Protein AF-A0A6I1MP59-F1 (afdb_monomer_lite)

pLDDT: mean 84.36, std 11.99, range [47.56, 95.38]

Organism: NCBI:txid39493

Radius of gyration: 36.18 Å; chains: 1; bounding box: 76×37×86 Å

Foldseek 3Di:
DDDDPVVQCCCCPVVVDALVVVCVVVVHDSVVNQVVVVVVQWHADPVSRGTDHNVVVVVVVVVVVVVVVVVVVVVVVVVVVVVVVVVVPDPPLVVVPDDDDDDDDDDDPVVVVVLVVVCVVCVVDDSVSVVVVVVVVVVVVVD

Structure (mmCIF, N/CA/C/O backbone):
data_AF-A0A6I1MP59-F1
#
_entry.id   AF-A0A6I1MP59-F1
#
loop_
_atom_site.group_PDB
_atom_site.id
_atom_site.type_symbol
_atom_site.label_atom_id
_atom_site.label_alt_id
_atom_site.label_comp_id
_atom_site.label_asym_id
_atom_site.label_entity_id
_atom_site.label_seq_id
_atom_site.pdbx_PDB_ins_code
_atom_site.Cartn_x
_atom_site.Cartn_y
_atom_site.Cartn_z
_atom_site.occupancy
_atom_site.B_iso_or_equiv
_atom_site.auth_seq_id
_atom_site.auth_comp_id
_atom_site.auth_asym_id
_atom_site.auth_atom_id
_atom_site.pdbx_PDB_model_num
ATOM 1 N N . MET A 1 1 ? -34.043 -4.807 40.021 1.00 51.34 1 MET A N 1
ATOM 2 C CA . MET A 1 1 ? -33.102 -5.959 40.061 1.00 51.34 1 MET A CA 1
ATOM 3 C C . MET A 1 1 ? -31.680 -5.423 40.186 1.00 51.34 1 MET A C 1
ATOM 5 O O . MET A 1 1 ? -31.436 -4.349 39.662 1.00 51.34 1 MET A O 1
ATOM 9 N N . SER A 1 2 ? -30.740 -6.116 40.839 1.00 67.69 2 SER A N 1
ATOM 10 C CA . SER A 1 2 ? -29.323 -5.723 40.750 1.00 67.69 2 SER A CA 1
ATOM 11 C C . SER A 1 2 ? -28.764 -6.069 39.364 1.00 67.69 2 SER A C 1
ATOM 13 O O . SER A 1 2 ? -28.887 -7.218 38.914 1.00 67.69 2 SER A O 1
ATOM 15 N N . LEU A 1 3 ? -28.196 -5.063 38.690 1.00 80.75 3 LEU A N 1
ATOM 16 C CA . LEU A 1 3 ? -27.462 -5.209 37.432 1.00 80.75 3 LEU A CA 1
ATOM 17 C C . LEU A 1 3 ? -26.166 -5.992 37.682 1.00 80.75 3 LEU A C 1
ATOM 19 O O . LEU A 1 3 ? -25.521 -5.839 38.717 1.00 80.75 3 LEU A O 1
ATOM 23 N N . SER A 1 4 ? -25.804 -6.852 36.737 1.00 91.00 4 SER A N 1
ATOM 24 C CA . SER A 1 4 ? -24.540 -7.595 36.726 1.00 91.00 4 SER A CA 1
ATOM 25 C C . SER A 1 4 ? -24.154 -7.869 35.278 1.00 91.00 4 SER A C 1
ATOM 27 O O . SER A 1 4 ? -25.052 -8.142 34.476 1.00 91.00 4 SER A O 1
ATOM 29 N N . VAL A 1 5 ? -22.855 -7.880 34.970 1.00 90.06 5 VAL A N 1
ATOM 30 C CA . VAL A 1 5 ? -22.324 -8.125 33.615 1.00 90.06 5 VAL A CA 1
ATOM 31 C C . VAL A 1 5 ? -22.912 -9.394 32.992 1.00 90.06 5 VAL A C 1
ATOM 33 O O . VAL A 1 5 ? -23.393 -9.364 31.864 1.00 90.06 5 VAL A O 1
ATOM 36 N N . GLU A 1 6 ? -22.956 -10.493 33.749 1.00 90.94 6 GLU A N 1
ATOM 37 C CA . GLU A 1 6 ? -23.464 -11.783 33.269 1.00 90.94 6 GLU A CA 1
ATOM 38 C C . GLU A 1 6 ? -24.933 -11.709 32.829 1.00 90.94 6 GLU A C 1
ATOM 40 O O . GLU A 1 6 ? -25.282 -12.164 31.743 1.00 90.94 6 GLU A O 1
ATOM 45 N N . LYS A 1 7 ? -25.800 -11.076 33.629 1.00 90.12 7 LYS A N 1
ATOM 46 C CA . LYS A 1 7 ? -27.217 -10.896 33.274 1.00 90.12 7 LYS A CA 1
ATOM 47 C C . LYS A 1 7 ? -27.394 -10.055 32.014 1.00 90.12 7 LYS A C 1
ATOM 49 O O . LYS A 1 7 ? -28.213 -10.411 31.175 1.00 90.12 7 LYS A O 1
ATOM 54 N N . ILE A 1 8 ? -26.639 -8.962 31.890 1.00 91.69 8 ILE A N 1
ATOM 55 C CA . ILE A 1 8 ? -26.715 -8.066 30.729 1.00 91.69 8 ILE A CA 1
ATOM 56 C C . ILE A 1 8 ? -26.262 -8.810 29.468 1.00 91.69 8 ILE A C 1
ATOM 58 O O . ILE A 1 8 ? -26.970 -8.795 28.464 1.00 91.69 8 ILE A O 1
ATOM 62 N N . ASN A 1 9 ? -25.137 -9.526 29.530 1.00 89.44 9 ASN A N 1
ATOM 63 C CA . ASN A 1 9 ? -24.639 -10.302 28.395 1.00 89.44 9 ASN A CA 1
ATOM 64 C C . ASN A 1 9 ? -25.589 -11.443 28.018 1.00 89.44 9 ASN A C 1
ATOM 66 O O . ASN A 1 9 ? -25.903 -11.605 26.843 1.00 89.44 9 ASN A O 1
ATOM 70 N N . ASN A 1 10 ? -26.101 -12.202 28.990 1.00 91.06 10 ASN A N 1
ATOM 71 C CA . ASN A 1 10 ? -27.037 -13.293 28.715 1.00 91.06 10 ASN A CA 1
ATOM 72 C C . ASN A 1 10 ? -28.337 -12.779 28.085 1.00 91.06 10 ASN A C 1
ATOM 74 O O . ASN A 1 10 ? -28.857 -13.400 27.162 1.00 91.06 10 ASN A O 1
ATOM 78 N N . ALA A 1 11 ? -28.841 -11.633 28.538 1.00 90.69 11 ALA A N 1
ATOM 79 C CA . ALA A 1 11 ? -30.005 -10.990 27.946 1.00 90.69 11 ALA A CA 1
ATOM 80 C C . ALA A 1 11 ? -29.762 -10.598 26.477 1.00 90.69 11 ALA A C 1
ATOM 82 O O . ALA A 1 11 ? -30.497 -11.022 25.585 1.00 90.69 11 ALA A O 1
ATOM 83 N N . LEU A 1 12 ? -28.710 -9.825 26.207 1.00 91.50 12 LEU A N 1
ATOM 84 C CA . LEU A 1 12 ? -28.472 -9.287 24.865 1.00 91.50 12 LEU A CA 1
ATOM 85 C C . LEU A 1 12 ? -28.009 -10.363 23.873 1.00 91.50 12 LEU A C 1
ATOM 87 O O . LEU A 1 12 ? -28.482 -10.399 22.742 1.00 91.50 12 LEU A O 1
ATOM 91 N N . VAL A 1 13 ? -27.114 -11.260 24.296 1.00 89.25 13 VAL A N 1
ATOM 92 C CA . VAL A 1 13 ? -26.444 -12.220 23.402 1.00 89.25 13 VAL A CA 1
ATOM 93 C C . VAL A 1 13 ? -27.187 -13.553 23.319 1.00 89.25 13 VAL A C 1
ATOM 95 O O . VAL A 1 13 ? -27.328 -14.102 22.231 1.00 89.25 13 VAL A O 1
ATOM 98 N N . LEU A 1 14 ? -27.666 -14.099 24.446 1.00 88.12 14 LEU A N 1
ATOM 99 C CA . LEU A 1 14 ? -28.305 -15.425 24.456 1.00 88.12 14 LEU A CA 1
ATOM 100 C C . LEU A 1 14 ? -29.817 -15.346 24.256 1.00 88.12 14 LEU A C 1
ATOM 102 O O . LEU A 1 14 ? -30.390 -16.180 23.559 1.00 88.12 14 LEU A O 1
ATOM 106 N N . GLN A 1 15 ? -30.470 -14.372 24.889 1.00 89.50 15 GLN A N 1
ATOM 107 C CA . GLN A 1 15 ? -31.923 -14.204 24.803 1.00 89.50 15 GLN A CA 1
ATOM 108 C C . GLN A 1 15 ? -32.332 -13.305 23.630 1.00 89.50 15 GLN A C 1
ATOM 110 O O . GLN A 1 15 ? -33.502 -13.301 23.252 1.00 89.50 15 GLN A O 1
ATOM 115 N N . GLY A 1 16 ? -31.385 -12.562 23.044 1.00 88.94 16 GLY A N 1
ATOM 116 C CA . GLY A 1 16 ? -31.622 -11.693 21.892 1.00 88.94 16 GLY A CA 1
ATOM 117 C C . GLY A 1 16 ? -32.560 -10.523 22.189 1.00 88.94 16 GLY A C 1
ATOM 118 O O . GLY A 1 16 ? -33.187 -9.992 21.270 1.00 88.94 16 GLY A O 1
ATOM 119 N N . ILE A 1 17 ? -32.709 -10.134 23.460 1.00 91.44 17 ILE A N 1
ATOM 120 C CA . ILE A 1 17 ? -33.527 -8.970 23.803 1.00 91.44 17 ILE A CA 1
ATOM 121 C C . ILE A 1 17 ? -32.755 -7.687 23.511 1.00 91.44 17 ILE A C 1
ATOM 123 O O . ILE A 1 17 ? -31.532 -7.632 23.599 1.00 91.44 17 ILE A O 1
ATOM 127 N N . THR A 1 18 ? -33.476 -6.624 23.166 1.00 92.25 18 THR A N 1
ATOM 128 C CA . THR A 1 18 ? -32.837 -5.338 22.880 1.00 92.25 18 THR A CA 1
ATOM 129 C C . THR A 1 18 ? -32.415 -4.637 24.169 1.00 92.25 18 THR A C 1
ATOM 131 O O . THR A 1 18 ? -33.034 -4.804 25.221 1.00 92.25 18 THR A O 1
ATOM 134 N N . LEU A 1 19 ? -31.429 -3.741 24.069 1.00 92.62 19 LEU A N 1
ATOM 135 C CA . LEU A 1 19 ? -31.041 -2.866 25.178 1.00 92.62 19 LEU A CA 1
ATOM 136 C C . LEU A 1 19 ? -32.217 -2.022 25.711 1.00 92.62 19 LEU A C 1
ATOM 138 O O . LEU A 1 19 ? -32.214 -1.637 26.875 1.00 92.62 19 LEU A O 1
ATOM 142 N N . GLN A 1 20 ? -33.219 -1.721 24.874 1.00 92.62 20 GLN A N 1
ATOM 143 C CA . GLN A 1 20 ? -34.436 -1.028 25.312 1.00 92.62 20 GLN A CA 1
ATOM 144 C C . GLN A 1 20 ? -35.276 -1.910 26.232 1.00 92.62 20 GLN A C 1
ATOM 146 O O . GLN A 1 20 ? -35.612 -1.477 27.327 1.00 92.62 20 GLN A O 1
ATOM 151 N N . ASN A 1 21 ? -35.558 -3.141 25.812 1.00 91.69 21 ASN A N 1
ATOM 152 C CA . ASN A 1 21 ? -36.380 -4.063 26.591 1.00 91.69 21 ASN A CA 1
ATOM 153 C C . ASN A 1 21 ? -35.690 -4.419 27.913 1.00 91.69 21 ASN A C 1
ATOM 155 O O . ASN A 1 21 ? -36.327 -4.430 28.959 1.00 91.69 21 ASN A O 1
ATOM 159 N N . LEU A 1 22 ? -34.367 -4.616 27.886 1.00 92.25 22 LEU A N 1
ATOM 160 C CA . LEU A 1 22 ? -33.583 -4.858 29.097 1.00 92.25 22 LEU A CA 1
ATOM 161 C C . LEU A 1 22 ? -33.651 -3.678 30.081 1.00 92.25 22 LEU A C 1
ATOM 163 O O . LEU A 1 22 ? -33.728 -3.887 31.288 1.00 92.25 22 LEU A O 1
ATOM 167 N N . ALA A 1 23 ? -33.617 -2.442 29.575 1.00 92.62 23 ALA A N 1
ATOM 168 C CA . ALA A 1 23 ? -33.741 -1.237 30.392 1.00 92.62 23 ALA A CA 1
ATOM 169 C C . ALA A 1 23 ? -35.118 -1.156 31.073 1.00 92.62 23 ALA A C 1
ATOM 171 O O . ALA A 1 23 ? -35.199 -0.893 32.271 1.00 92.62 23 ALA A O 1
ATOM 172 N N . GLU A 1 24 ? -36.183 -1.468 30.332 1.00 92.56 24 GLU A N 1
ATOM 173 C CA . GLU A 1 24 ? -37.552 -1.516 30.853 1.00 92.56 24 GLU A CA 1
ATOM 174 C C . GLU A 1 24 ? -37.734 -2.611 31.916 1.00 92.56 24 GLU A C 1
ATOM 176 O O . GLU A 1 24 ? -38.281 -2.342 32.982 1.00 92.56 24 GLU A O 1
ATOM 181 N N . GLU A 1 25 ? -37.223 -3.824 31.680 1.00 89.50 25 GLU A N 1
ATOM 182 C CA . GLU A 1 25 ? -37.305 -4.936 32.642 1.00 89.50 25 GLU A CA 1
ATOM 183 C C . GLU A 1 25 ? -36.515 -4.681 33.931 1.00 89.50 25 GLU A C 1
ATOM 185 O O . GLU A 1 25 ? -36.889 -5.143 35.015 1.00 89.50 25 GLU A O 1
ATOM 190 N N . ALA A 1 26 ? -35.396 -3.967 33.821 1.00 87.88 26 ALA A N 1
ATOM 191 C CA . ALA A 1 26 ? -34.547 -3.639 34.955 1.00 87.88 26 ALA A CA 1
ATOM 192 C C . ALA A 1 26 ? -34.985 -2.363 35.701 1.00 87.88 26 ALA A C 1
ATOM 194 O O . ALA A 1 26 ? -34.426 -2.109 36.771 1.00 87.88 26 ALA A O 1
ATOM 195 N N . ASP A 1 27 ? -35.984 -1.630 35.189 1.00 92.69 27 ASP A N 1
ATOM 196 C CA . ASP A 1 27 ? -36.442 -0.319 35.683 1.00 92.69 27 ASP A CA 1
ATOM 197 C C . ASP A 1 27 ? -35.295 0.709 35.770 1.00 92.69 27 ASP A C 1
ATOM 199 O O . ASP A 1 27 ? -35.096 1.394 36.772 1.00 92.69 27 ASP A O 1
ATOM 203 N N . VAL A 1 28 ? -34.480 0.766 34.712 1.00 92.44 28 VAL A N 1
ATOM 204 C CA . VAL A 1 28 ? -33.335 1.681 34.572 1.00 92.44 28 VAL A CA 1
ATOM 205 C C . VAL A 1 28 ? -33.294 2.269 33.167 1.00 92.44 28 VAL A C 1
ATOM 207 O O . VAL A 1 28 ? -33.934 1.791 32.235 1.00 92.44 28 VAL A O 1
ATOM 210 N N . THR A 1 29 ? -32.499 3.309 32.963 1.00 93.50 29 THR A N 1
ATOM 211 C CA . THR A 1 29 ? -32.256 3.865 31.633 1.00 93.50 29 THR A CA 1
ATOM 212 C C . THR A 1 29 ? -31.166 3.089 30.889 1.00 93.50 29 THR A C 1
ATOM 214 O O . THR A 1 29 ? -30.208 2.581 31.473 1.00 93.50 29 THR A O 1
ATOM 217 N N . LYS A 1 30 ? -31.222 3.098 29.548 1.00 93.00 30 LYS A N 1
ATOM 218 C CA . LYS A 1 30 ? -30.125 2.585 28.701 1.00 93.00 30 LYS A CA 1
ATOM 219 C C . LYS A 1 30 ? -28.766 3.181 29.074 1.00 93.00 30 LYS A C 1
ATOM 221 O O . LYS A 1 30 ? -27.748 2.500 29.005 1.00 93.00 30 LYS A O 1
ATOM 226 N N . LYS A 1 31 ? -28.750 4.468 29.440 1.00 93.69 31 LYS A N 1
ATOM 227 C CA . LYS A 1 31 ? -27.525 5.186 29.807 1.00 93.69 31 LYS A CA 1
ATOM 228 C C . LYS A 1 31 ? -26.899 4.616 31.075 1.00 93.69 31 LYS A C 1
ATOM 230 O O . LYS A 1 31 ? -25.680 4.514 31.120 1.00 93.69 31 LYS A O 1
ATOM 235 N N . GLU A 1 32 ? -27.704 4.217 32.054 1.00 93.00 32 GLU A N 1
ATOM 236 C CA . GLU A 1 32 ? -27.213 3.588 33.285 1.00 93.00 32 GLU A CA 1
ATOM 237 C C . GLU A 1 32 ? -26.611 2.210 33.008 1.00 93.00 32 GLU A C 1
ATOM 239 O O . GLU A 1 32 ? -25.512 1.935 33.478 1.00 93.00 32 GLU A O 1
ATOM 244 N N . ILE A 1 33 ? -27.248 1.390 32.162 1.00 93.31 33 ILE A N 1
ATOM 245 C CA . ILE A 1 33 ? -26.686 0.095 31.738 1.00 93.31 33 ILE A CA 1
ATOM 246 C C . ILE A 1 33 ? -25.352 0.293 31.006 1.00 93.31 33 ILE A C 1
ATOM 248 O O . ILE A 1 33 ? -24.373 -0.383 31.312 1.00 93.31 33 ILE A O 1
ATOM 252 N N . ILE A 1 34 ? -25.291 1.239 30.061 1.00 93.00 34 ILE A N 1
ATOM 253 C CA . ILE A 1 34 ? -24.057 1.542 29.320 1.00 93.00 34 ILE A CA 1
ATOM 254 C C . ILE A 1 34 ? -22.963 2.060 30.262 1.00 93.00 34 ILE A C 1
ATOM 256 O O . ILE A 1 34 ? -21.806 1.680 30.101 1.00 93.00 34 ILE A O 1
ATOM 260 N N . SER A 1 35 ? -23.303 2.917 31.230 1.00 92.62 35 SER A N 1
ATOM 261 C CA . SER A 1 35 ? -22.339 3.440 32.206 1.00 92.62 35 SER A CA 1
ATOM 262 C C . SER A 1 35 ? -21.789 2.328 33.093 1.00 92.62 35 SER A C 1
ATOM 264 O O . SER A 1 35 ? -20.577 2.219 33.235 1.00 92.62 35 SER A O 1
ATOM 266 N N . PHE A 1 36 ? -22.666 1.463 33.609 1.00 93.19 36 PHE A N 1
ATOM 267 C CA . PHE A 1 36 ? -22.289 0.296 34.403 1.00 93.19 36 PHE A CA 1
ATOM 268 C C . PHE A 1 36 ? -21.341 -0.630 33.628 1.00 93.19 36 PHE A C 1
ATOM 270 O O . PHE A 1 36 ? -20.254 -0.950 34.092 1.00 93.19 36 PHE A O 1
ATOM 277 N N . MET A 1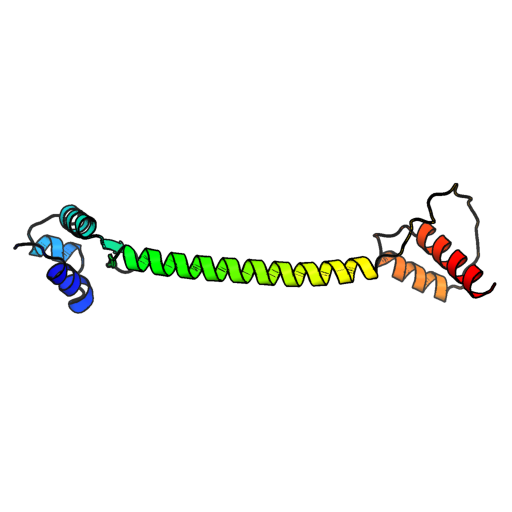 37 ? -21.708 -1.005 32.400 1.00 92.56 37 MET A N 1
ATOM 278 C CA . MET A 1 37 ? -20.875 -1.880 31.569 1.00 92.56 37 MET A CA 1
ATOM 279 C C . MET A 1 37 ? -19.532 -1.234 31.211 1.00 92.56 37 MET A C 1
ATOM 281 O O . MET A 1 37 ? -18.524 -1.929 31.119 1.00 92.56 37 MET A O 1
ATOM 285 N N . ARG A 1 38 ? -19.495 0.095 31.052 1.00 91.12 38 ARG A N 1
ATOM 286 C CA . ARG A 1 38 ? -18.253 0.839 30.819 1.00 91.12 38 ARG A CA 1
ATOM 287 C C . ARG A 1 38 ? -17.317 0.801 32.023 1.00 91.12 38 ARG A C 1
ATOM 289 O O . ARG A 1 38 ? -16.116 0.646 31.823 1.00 91.12 38 ARG A O 1
ATOM 296 N N . GLU A 1 39 ? -17.839 0.931 33.241 1.00 90.19 39 GLU A N 1
ATOM 297 C CA . GLU A 1 39 ? -17.048 0.786 34.474 1.00 90.19 39 GLU A CA 1
ATOM 298 C C . GLU A 1 39 ? -16.451 -0.623 34.602 1.00 90.19 39 GLU A C 1
ATOM 300 O O . GLU A 1 39 ? -15.308 -0.775 35.024 1.00 90.19 39 GLU A O 1
ATOM 305 N N . GLU A 1 40 ? -17.172 -1.634 34.117 1.00 89.88 40 GLU A N 1
ATOM 306 C CA . GLU A 1 40 ? -16.727 -3.031 34.046 1.00 89.88 40 GLU A CA 1
ATOM 307 C C . GLU A 1 40 ? -15.808 -3.331 32.836 1.00 89.88 40 GLU A C 1
ATOM 309 O O . GLU A 1 40 ? -15.429 -4.479 32.599 1.00 89.88 40 GLU A O 1
ATOM 314 N N . GLY A 1 41 ? -15.428 -2.312 32.054 1.00 88.50 41 GLY A N 1
ATOM 315 C CA . GLY A 1 41 ? -14.471 -2.434 30.949 1.00 88.50 41 GLY A CA 1
ATOM 316 C C . GLY A 1 41 ? -15.071 -2.839 29.599 1.00 88.50 41 GLY A C 1
ATOM 317 O O . GLY A 1 41 ? -14.331 -3.243 28.697 1.00 88.50 41 GLY A O 1
ATOM 318 N N . PHE A 1 42 ? -16.383 -2.720 29.413 1.00 91.00 42 PHE A N 1
ATOM 319 C CA . PHE A 1 42 ? -17.064 -3.028 28.155 1.00 91.00 42 PHE A CA 1
ATOM 320 C C . PHE A 1 42 ? -17.490 -1.773 27.384 1.00 91.00 42 PHE A C 1
ATOM 322 O O . PHE A 1 42 ? -17.839 -0.740 27.952 1.00 91.00 42 PHE A O 1
ATOM 329 N N . THR A 1 43 ? -17.535 -1.884 26.061 1.00 90.44 43 THR A N 1
ATOM 330 C CA . THR A 1 43 ? -18.054 -0.852 25.158 1.00 90.44 43 THR A CA 1
ATOM 331 C C . THR A 1 43 ? -19.253 -1.407 24.400 1.00 90.44 43 THR A C 1
ATOM 333 O O . THR A 1 43 ? -19.229 -2.552 23.965 1.00 90.44 43 THR A O 1
ATOM 336 N N . TYR A 1 44 ? -20.320 -0.619 24.266 1.00 90.62 44 TYR A N 1
ATOM 337 C CA . TYR A 1 44 ? -21.493 -1.029 23.496 1.00 90.62 44 TYR A CA 1
ATOM 338 C C . TYR A 1 44 ? -21.230 -0.865 22.000 1.00 90.62 44 TYR A C 1
ATOM 340 O O . TYR A 1 44 ? -20.902 0.238 21.556 1.00 90.62 44 TYR A O 1
ATOM 348 N N . ASP A 1 45 ? -21.404 -1.943 21.247 1.00 88.88 45 ASP A N 1
ATOM 349 C CA . ASP A 1 45 ? -21.391 -1.933 19.793 1.00 88.88 45 ASP A CA 1
ATOM 350 C C . ASP A 1 45 ? -22.803 -1.629 19.274 1.00 88.88 45 ASP A C 1
ATOM 352 O O . ASP A 1 45 ? -23.768 -2.339 19.566 1.00 88.88 45 ASP A O 1
ATOM 356 N N . PHE A 1 46 ? -22.939 -0.530 18.533 1.00 86.31 46 PHE A N 1
ATOM 357 C CA . PHE A 1 46 ? -24.226 -0.101 17.986 1.00 86.31 46 PHE A CA 1
ATOM 358 C C . PHE A 1 46 ? -24.623 -0.850 16.711 1.00 86.31 46 PHE A C 1
ATOM 360 O O . PHE A 1 46 ? -25.810 -0.850 16.386 1.00 86.31 46 PHE A O 1
ATOM 367 N N . GLU A 1 47 ? -23.666 -1.443 15.997 1.00 86.19 47 GLU A N 1
ATOM 368 C CA . GLU A 1 47 ? -23.924 -2.237 14.795 1.00 86.19 47 GLU A CA 1
ATOM 369 C C . GLU A 1 47 ? -24.368 -3.644 15.188 1.00 86.19 47 GLU A C 1
ATOM 371 O O . GLU A 1 47 ? -25.404 -4.122 14.729 1.00 86.19 47 GLU A O 1
ATOM 376 N N . GLU A 1 48 ? -23.629 -4.257 16.109 1.00 84.56 48 GLU A N 1
ATOM 377 C CA . GLU A 1 48 ? -23.865 -5.632 16.549 1.00 84.56 48 GLU A CA 1
ATOM 378 C C . GLU A 1 48 ? -24.906 -5.733 17.683 1.00 84.56 48 GLU A C 1
ATOM 380 O O . GLU A 1 48 ? -25.534 -6.772 17.887 1.00 84.56 48 GLU A O 1
ATOM 385 N N . GLY A 1 49 ? -25.149 -4.642 18.419 1.00 87.56 49 GLY A N 1
ATOM 386 C CA . GLY A 1 49 ? -26.215 -4.557 19.424 1.00 87.56 49 GLY A CA 1
ATOM 387 C C . GLY A 1 49 ? -25.893 -5.190 20.784 1.00 87.56 49 GLY A C 1
ATOM 388 O O . GLY A 1 49 ? -26.807 -5.413 21.583 1.00 87.56 49 GLY A O 1
ATOM 389 N N . PHE A 1 50 ? -24.620 -5.462 21.081 1.00 89.56 50 PHE A N 1
ATOM 390 C CA . PHE A 1 50 ? -24.162 -6.011 22.362 1.00 89.56 50 PHE A CA 1
ATOM 391 C C . PHE A 1 50 ? -22.864 -5.353 22.856 1.00 89.56 50 PHE A C 1
ATOM 393 O O . PHE A 1 50 ? -22.286 -4.484 22.208 1.00 89.56 50 PHE A O 1
ATOM 400 N N . PHE A 1 51 ? -22.421 -5.728 24.057 1.00 91.69 51 PHE A N 1
ATOM 401 C CA . PHE A 1 51 ? -21.221 -5.181 24.687 1.00 91.69 51 PHE A CA 1
ATOM 402 C C . PHE A 1 51 ? -19.970 -6.004 24.349 1.00 91.69 51 PHE A C 1
ATOM 404 O O . PHE A 1 51 ? -19.952 -7.217 24.541 1.00 91.69 51 PHE A O 1
ATOM 411 N N . ILE A 1 52 ? -18.904 -5.332 23.917 1.00 88.19 52 ILE A N 1
ATOM 412 C CA . ILE A 1 52 ? -17.590 -5.911 23.614 1.00 88.19 52 ILE A CA 1
ATOM 413 C C . ILE A 1 52 ? -16.612 -5.531 24.723 1.00 88.19 52 ILE A C 1
ATOM 415 O O . ILE A 1 52 ? -16.599 -4.388 25.188 1.00 88.19 52 ILE A O 1
ATOM 419 N N . LYS A 1 53 ? -15.778 -6.475 25.164 1.00 86.81 53 LYS A N 1
ATOM 420 C CA . LYS A 1 53 ? -14.753 -6.198 26.170 1.00 86.81 53 LYS A CA 1
ATOM 421 C C . LYS A 1 53 ? -13.630 -5.361 25.555 1.00 86.81 53 LYS A C 1
ATOM 423 O O . LYS A 1 53 ? -13.113 -5.691 24.490 1.00 86.81 53 LYS A O 1
ATOM 428 N N . SER A 1 54 ? -13.233 -4.284 26.228 1.00 78.31 54 SER A N 1
ATOM 429 C CA . SER A 1 54 ? -12.265 -3.324 25.670 1.00 78.31 54 SER A CA 1
ATOM 430 C C . SER A 1 54 ? -10.894 -3.955 25.386 1.00 78.31 54 SER A C 1
ATOM 432 O O . SER A 1 54 ? -10.240 -3.569 24.420 1.00 78.31 54 SER A O 1
ATOM 434 N N . ASP A 1 55 ? -10.486 -4.955 26.173 1.00 75.06 55 ASP A N 1
ATOM 435 C CA . ASP A 1 55 ? -9.224 -5.684 25.977 1.00 75.06 55 ASP A CA 1
ATOM 436 C C . ASP A 1 55 ? -9.205 -6.487 24.664 1.00 75.06 55 ASP A C 1
ATOM 438 O O . ASP A 1 55 ? -8.181 -6.532 23.979 1.00 75.06 55 ASP A O 1
ATOM 442 N N . ASP A 1 56 ? -10.339 -7.082 24.280 1.00 73.75 56 ASP A N 1
ATOM 443 C CA . ASP A 1 56 ? -10.457 -7.873 23.049 1.00 73.75 56 ASP A CA 1
ATOM 444 C C . ASP A 1 56 ? -10.358 -6.963 21.817 1.00 73.75 56 ASP A C 1
ATOM 446 O O . ASP A 1 56 ? -9.672 -7.283 20.845 1.00 73.75 56 ASP A O 1
ATOM 450 N N . LEU A 1 57 ? -10.956 -5.768 21.903 1.00 72.31 57 LEU A N 1
ATOM 451 C CA . LEU A 1 57 ? -10.847 -4.737 20.871 1.00 72.31 57 LEU A CA 1
ATOM 452 C C . LEU A 1 57 ? -9.392 -4.264 20.699 1.00 72.31 57 LEU A C 1
ATOM 454 O O . LEU A 1 57 ? -8.922 -4.058 19.581 1.00 72.31 57 LEU A O 1
ATOM 458 N N . GLN A 1 58 ? -8.656 -4.107 21.804 1.00 77.56 58 GLN A N 1
ATOM 459 C CA . GLN A 1 58 ? -7.242 -3.729 21.765 1.00 77.56 58 GLN A CA 1
ATOM 460 C C . GLN A 1 58 ? -6.368 -4.817 21.133 1.00 77.56 58 GLN A C 1
ATOM 462 O O . GLN A 1 58 ? -5.468 -4.488 20.360 1.00 77.56 58 GLN A O 1
ATOM 467 N N . GLN A 1 59 ? -6.628 -6.092 21.433 1.00 78.06 59 GLN A N 1
ATOM 468 C CA . GLN A 1 59 ? -5.912 -7.227 20.840 1.00 78.06 59 GLN A CA 1
ATOM 469 C C . GLN A 1 59 ? -6.123 -7.299 19.322 1.00 78.06 59 GLN A C 1
ATOM 471 O O . GLN A 1 59 ? -5.144 -7.425 18.581 1.00 78.06 59 GLN A O 1
ATOM 476 N N . ASP A 1 60 ? -7.366 -7.156 18.853 1.00 81.62 60 ASP A N 1
ATOM 477 C CA . ASP A 1 60 ? -7.689 -7.181 17.421 1.00 81.62 60 ASP A CA 1
ATOM 478 C C . ASP A 1 60 ? -7.033 -6.013 16.665 1.00 81.62 60 ASP A C 1
ATOM 480 O O . ASP A 1 60 ? -6.364 -6.201 15.643 1.00 81.62 60 ASP A O 1
ATOM 484 N N . LEU A 1 61 ? -7.106 -4.802 17.231 1.00 85.50 61 LEU A N 1
ATOM 485 C CA . LEU A 1 61 ? -6.427 -3.630 16.676 1.00 85.50 61 LEU A CA 1
ATOM 486 C C . LEU A 1 61 ? -4.908 -3.833 16.596 1.00 85.50 61 LEU A C 1
ATOM 488 O O . LEU A 1 61 ? -4.296 -3.509 15.575 1.00 85.50 61 LEU A O 1
ATOM 492 N N . LEU A 1 62 ? -4.293 -4.397 17.640 1.00 89.06 62 LEU A N 1
ATOM 493 C CA . LEU A 1 62 ? -2.855 -4.669 17.664 1.00 89.06 62 LEU A CA 1
ATOM 494 C C . LEU A 1 62 ? -2.454 -5.681 16.581 1.00 89.06 62 LEU A C 1
ATOM 496 O O . LEU A 1 62 ? -1.414 -5.526 15.936 1.00 89.06 62 LEU A O 1
ATOM 500 N N . GLN A 1 63 ? -3.276 -6.709 16.369 1.00 90.75 63 GLN A N 1
ATOM 501 C CA . GLN A 1 63 ? -3.053 -7.719 15.340 1.00 90.75 63 GLN A CA 1
ATOM 502 C C . GLN A 1 63 ? -3.125 -7.106 13.937 1.00 90.75 63 GLN A C 1
ATOM 504 O O . GLN A 1 63 ? -2.231 -7.325 13.116 1.00 90.75 63 GLN A O 1
ATOM 509 N N . ARG A 1 64 ? -4.128 -6.260 13.689 1.00 92.06 64 ARG A N 1
ATOM 510 C CA . ARG A 1 64 ? -4.307 -5.574 12.406 1.00 92.06 64 ARG A CA 1
ATOM 511 C C . ARG A 1 64 ? -3.167 -4.604 12.095 1.00 92.06 64 ARG A C 1
ATOM 513 O O . ARG A 1 64 ? -2.720 -4.526 10.952 1.00 92.06 64 ARG A O 1
ATOM 520 N N . VAL A 1 65 ? -2.647 -3.904 13.107 1.00 93.12 65 VAL A N 1
ATOM 521 C CA . VAL A 1 65 ? -1.460 -3.043 12.960 1.00 93.12 65 VAL A CA 1
ATOM 522 C C . VAL A 1 65 ? -0.228 -3.864 12.570 1.00 93.12 65 VAL A C 1
ATOM 524 O O . VAL A 1 65 ? 0.454 -3.498 11.615 1.00 93.12 65 VAL A O 1
ATOM 527 N N . LYS A 1 66 ? 0.026 -5.007 13.221 1.00 92.31 66 LYS A N 1
ATOM 528 C CA . LYS A 1 66 ? 1.157 -5.889 12.867 1.00 92.31 66 LYS A CA 1
ATOM 529 C C . LYS A 1 66 ? 1.079 -6.400 11.429 1.00 92.31 66 LYS A C 1
ATOM 531 O O . LYS A 1 66 ? 2.100 -6.491 10.745 1.00 92.31 66 LYS A O 1
ATOM 536 N N . GLU A 1 67 ? -0.115 -6.752 10.959 1.00 94.06 67 GLU A N 1
ATOM 537 C CA . GLU A 1 67 ? -0.313 -7.186 9.573 1.00 94.06 67 GLU A CA 1
ATOM 538 C C . GLU A 1 67 ? -0.034 -6.061 8.575 1.00 9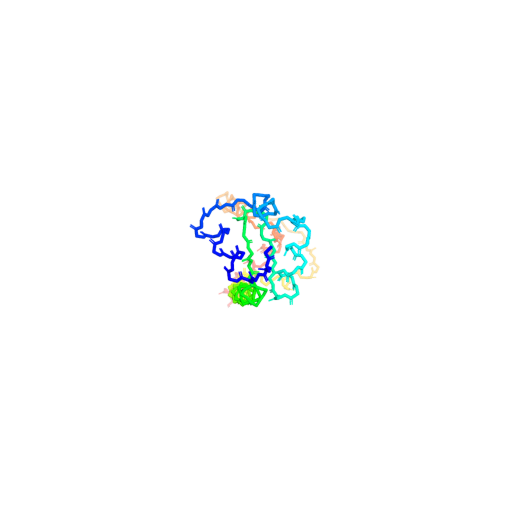4.06 67 GLU A C 1
ATOM 540 O O . GLU A 1 67 ? 0.657 -6.287 7.578 1.00 94.06 67 GLU A O 1
ATOM 545 N N . LEU A 1 68 ? -0.492 -4.841 8.866 1.00 93.88 68 LEU A N 1
ATOM 546 C CA . LEU A 1 68 ? -0.203 -3.668 8.040 1.00 93.88 68 LEU A CA 1
ATOM 547 C C . LEU A 1 68 ? 1.297 -3.350 7.998 1.00 93.88 68 LEU A C 1
ATOM 549 O O . LEU A 1 68 ? 1.835 -3.086 6.924 1.00 93.88 68 LEU A O 1
ATOM 553 N N . GLU A 1 69 ? 1.994 -3.418 9.134 1.00 92.25 69 GLU A N 1
ATOM 554 C CA . GLU A 1 69 ? 3.449 -3.231 9.191 1.00 92.25 69 GLU A CA 1
ATOM 555 C C . GLU A 1 69 ? 4.189 -4.273 8.341 1.00 92.25 69 GLU A C 1
ATOM 557 O O . GLU A 1 69 ? 5.115 -3.939 7.595 1.00 92.25 69 GLU A O 1
ATOM 562 N N . LYS A 1 70 ? 3.749 -5.537 8.390 1.00 94.62 70 LYS A N 1
ATOM 563 C CA . LYS A 1 70 ? 4.306 -6.610 7.559 1.00 94.62 70 LYS A CA 1
ATOM 564 C C . LYS A 1 70 ? 4.107 -6.329 6.066 1.00 94.62 70 LYS A C 1
ATOM 566 O O . LYS A 1 70 ? 5.062 -6.449 5.300 1.00 94.62 70 LYS A O 1
ATOM 571 N N . GLN A 1 71 ? 2.903 -5.921 5.664 1.00 93.38 71 GLN A N 1
ATOM 572 C CA . GLN A 1 71 ? 2.601 -5.571 4.272 1.00 93.38 71 GLN A CA 1
ATOM 573 C C . GLN A 1 71 ? 3.446 -4.387 3.785 1.00 93.38 71 GLN A C 1
ATOM 575 O O . GLN A 1 71 ? 3.980 -4.426 2.678 1.00 93.38 71 GLN A O 1
ATOM 580 N N . GLN A 1 72 ? 3.630 -3.351 4.611 1.00 91.06 72 GLN A N 1
ATOM 581 C CA . GLN A 1 72 ? 4.482 -2.212 4.255 1.00 91.06 72 GLN A CA 1
ATOM 582 C C . GLN A 1 72 ? 5.936 -2.631 4.015 1.00 91.06 72 GLN A C 1
ATOM 584 O O . GLN A 1 72 ? 6.559 -2.166 3.057 1.00 91.06 72 GLN A O 1
ATOM 589 N N . LYS A 1 73 ? 6.473 -3.534 4.844 1.00 93.19 73 LYS A N 1
ATOM 590 C CA . LYS A 1 73 ? 7.833 -4.057 4.667 1.00 93.19 73 LYS A CA 1
ATOM 591 C C . LYS A 1 73 ? 7.984 -4.829 3.353 1.00 93.19 73 LYS A C 1
ATOM 593 O O . LYS A 1 73 ? 8.950 -4.607 2.628 1.00 93.19 73 LYS A O 1
ATOM 598 N N . GLU A 1 74 ? 7.021 -5.684 3.026 1.00 90.81 74 GLU A N 1
ATOM 599 C CA . GLU A 1 74 ? 7.021 -6.461 1.782 1.00 90.81 74 GLU A CA 1
ATOM 600 C C . GLU A 1 74 ? 6.963 -5.552 0.542 1.00 90.81 74 GLU A C 1
ATOM 602 O O . GLU A 1 74 ? 7.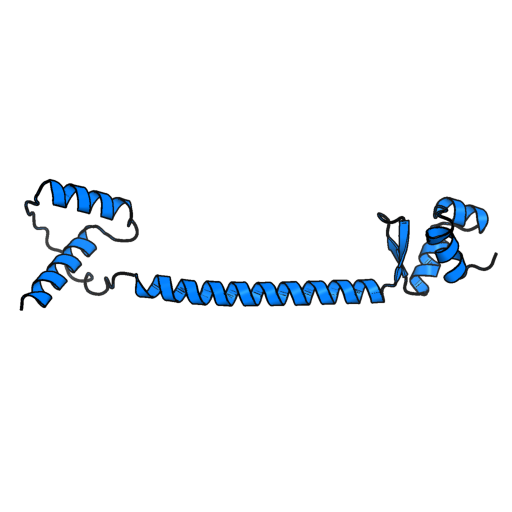742 -5.718 -0.397 1.00 90.81 74 GLU A O 1
ATOM 607 N N . ILE A 1 75 ? 6.117 -4.515 0.569 1.00 88.50 75 ILE A N 1
ATOM 608 C CA . ILE A 1 75 ? 6.056 -3.502 -0.496 1.00 88.50 75 ILE A CA 1
ATOM 609 C C . ILE A 1 75 ? 7.405 -2.786 -0.653 1.00 88.50 75 ILE A C 1
ATOM 611 O O . ILE A 1 75 ? 7.857 -2.567 -1.778 1.00 88.50 75 ILE A O 1
ATOM 615 N N . LEU A 1 76 ? 8.071 -2.430 0.449 1.00 84.94 76 LEU A N 1
ATOM 616 C CA . LEU A 1 76 ? 9.373 -1.763 0.412 1.00 84.94 76 LEU A CA 1
ATOM 617 C C . LEU A 1 76 ? 10.466 -2.650 -0.207 1.00 84.94 76 LEU A C 1
ATOM 619 O O . LEU A 1 76 ? 11.282 -2.159 -0.992 1.00 84.94 76 LEU A O 1
ATOM 623 N N . GLU A 1 77 ? 10.474 -3.945 0.111 1.00 86.25 77 GLU A N 1
ATOM 624 C CA . GLU A 1 77 ? 11.391 -4.921 -0.491 1.00 86.25 77 GLU A CA 1
ATOM 625 C C . GLU A 1 77 ? 11.138 -5.064 -2.000 1.00 86.25 77 GLU A C 1
ATOM 627 O O . GLU A 1 77 ? 12.074 -4.965 -2.799 1.00 86.25 77 GLU A O 1
ATOM 632 N N . LEU A 1 78 ? 9.872 -5.184 -2.417 1.00 82.38 78 LEU A N 1
ATOM 633 C CA . LEU A 1 78 ? 9.494 -5.223 -3.834 1.00 82.38 78 LEU A CA 1
ATOM 634 C C . LEU A 1 78 ? 9.928 -3.952 -4.579 1.00 82.38 78 LEU A C 1
ATOM 636 O O . LEU A 1 78 ? 10.524 -4.027 -5.656 1.00 82.38 78 LEU A O 1
ATOM 640 N N . LEU A 1 79 ? 9.688 -2.775 -3.997 1.00 79.81 79 LEU A N 1
ATOM 641 C CA . LEU A 1 79 ? 10.095 -1.498 -4.583 1.00 79.81 79 LEU A CA 1
ATOM 642 C C . LEU A 1 79 ? 11.618 -1.372 -4.686 1.00 79.81 79 LEU A C 1
ATOM 644 O O . LEU A 1 79 ? 12.122 -0.906 -5.710 1.00 79.81 79 LEU A O 1
ATOM 648 N N . SER A 1 80 ? 12.356 -1.826 -3.673 1.00 72.50 80 SER A N 1
ATOM 649 C CA . SER A 1 80 ? 13.824 -1.824 -3.684 1.00 72.50 80 SER A CA 1
ATOM 650 C C . SER A 1 80 ? 14.374 -2.662 -4.838 1.00 72.50 80 SER A C 1
ATOM 652 O O . SER A 1 80 ? 15.230 -2.179 -5.579 1.00 72.50 80 SER A O 1
ATOM 654 N N . ASN A 1 81 ? 13.792 -3.842 -5.073 1.00 64.31 81 ASN A N 1
ATOM 655 C CA . ASN A 1 81 ? 14.140 -4.704 -6.204 1.00 64.31 81 ASN A CA 1
ATOM 656 C C . ASN A 1 81 ? 13.765 -4.083 -7.562 1.00 64.31 81 ASN A C 1
ATOM 658 O O . ASN A 1 81 ? 14.476 -4.253 -8.548 1.00 64.31 81 ASN A O 1
ATOM 662 N N . THR A 1 82 ? 12.672 -3.319 -7.650 1.00 59.09 82 THR A N 1
ATOM 663 C CA . THR A 1 82 ? 12.329 -2.621 -8.906 1.00 59.09 82 THR A CA 1
ATOM 664 C C . THR A 1 82 ? 13.200 -1.393 -9.183 1.00 59.09 82 THR A C 1
ATOM 666 O O . THR A 1 82 ? 13.440 -1.061 -10.345 1.00 59.09 82 THR A O 1
ATOM 669 N N . ASN A 1 83 ? 13.698 -0.714 -8.148 1.00 55.59 83 ASN A N 1
ATOM 670 C CA . ASN A 1 83 ? 14.565 0.454 -8.301 1.00 55.59 83 ASN A CA 1
ATOM 671 C C . ASN A 1 83 ? 15.980 0.078 -8.766 1.00 55.59 83 ASN A C 1
ATOM 673 O O . ASN A 1 83 ? 16.592 0.855 -9.502 1.00 55.59 83 ASN A O 1
ATOM 677 N N . THR A 1 84 ? 16.483 -1.105 -8.403 1.00 47.56 84 THR A N 1
ATOM 678 C CA . THR A 1 84 ? 17.712 -1.673 -8.983 1.00 47.56 84 THR A CA 1
ATOM 679 C C . THR A 1 84 ? 17.519 -2.020 -10.461 1.00 47.56 84 THR A C 1
ATOM 681 O O . THR A 1 84 ? 18.301 -1.551 -11.285 1.00 47.56 84 THR A O 1
ATOM 684 N N . ILE A 1 85 ? 16.411 -2.674 -10.836 1.00 48.19 85 ILE A N 1
ATOM 685 C CA . ILE A 1 85 ? 16.096 -2.997 -12.246 1.00 48.19 85 ILE A CA 1
ATOM 686 C C . ILE A 1 85 ? 15.958 -1.730 -13.118 1.00 48.19 85 ILE A C 1
ATOM 688 O O . ILE A 1 85 ? 16.369 -1.708 -14.279 1.00 48.19 85 ILE A O 1
ATOM 692 N N . LYS A 1 86 ? 15.396 -0.640 -12.575 1.00 47.94 86 LYS A N 1
ATOM 693 C CA . LYS A 1 86 ? 15.268 0.641 -13.298 1.00 47.94 86 LYS A CA 1
ATOM 694 C C . LYS A 1 86 ? 16.591 1.396 -13.446 1.00 47.94 86 LYS A C 1
ATOM 696 O O . LYS A 1 86 ? 16.735 2.150 -14.406 1.00 47.94 86 LYS A O 1
ATOM 701 N N . LYS A 1 87 ? 17.538 1.235 -12.514 1.00 49.47 87 LYS A N 1
ATOM 702 C CA . LYS A 1 87 ? 18.861 1.877 -12.600 1.00 49.47 87 LYS A CA 1
ATOM 703 C C . LYS A 1 87 ? 19.782 1.179 -13.598 1.00 49.47 87 LYS A C 1
ATOM 705 O O . LYS A 1 87 ? 20.509 1.877 -14.293 1.00 49.47 87 LYS A O 1
ATOM 710 N N . GLU A 1 88 ? 19.714 -0.145 -13.713 1.00 48.50 88 GLU A N 1
ATOM 711 C CA . GLU A 1 88 ? 20.569 -0.913 -14.633 1.00 48.50 88 GLU A CA 1
ATOM 712 C C . GLU A 1 88 ? 20.219 -0.708 -16.120 1.00 48.50 88 GLU A C 1
ATOM 714 O O . GLU A 1 88 ? 21.076 -0.881 -16.977 1.00 48.50 88 GLU A O 1
ATOM 719 N N . ASN A 1 89 ? 18.998 -0.258 -16.436 1.00 53.19 89 ASN A N 1
ATOM 720 C CA . ASN A 1 89 ? 18.542 -0.027 -17.816 1.00 53.19 89 ASN A CA 1
ATOM 721 C C . ASN A 1 89 ? 18.533 1.447 -18.254 1.00 53.19 89 ASN A C 1
ATOM 723 O O . ASN A 1 89 ? 18.033 1.768 -19.337 1.00 53.19 89 ASN A O 1
ATOM 727 N N . LYS A 1 90 ? 19.037 2.371 -17.429 1.00 58.81 90 LYS A N 1
ATOM 728 C CA . LYS A 1 90 ? 19.115 3.780 -17.822 1.00 58.81 90 LYS A CA 1
ATOM 729 C C . LYS A 1 90 ? 20.394 3.997 -18.625 1.00 58.81 90 LYS A C 1
ATOM 731 O O . LYS A 1 90 ? 21.480 3.759 -18.110 1.00 58.81 90 LYS A O 1
ATOM 736 N N . LEU A 1 91 ? 20.258 4.449 -19.872 1.00 64.75 91 LEU A N 1
ATOM 737 C CA . LEU A 1 91 ? 21.407 4.806 -20.705 1.00 64.75 91 LEU A CA 1
ATOM 738 C C . LEU A 1 91 ? 22.254 5.851 -19.966 1.00 64.75 91 LEU A C 1
ATOM 740 O O . LEU A 1 91 ? 21.727 6.882 -19.535 1.00 64.75 91 LEU A O 1
ATOM 744 N N . ASP A 1 92 ? 23.547 5.573 -19.802 1.00 64.25 92 ASP A N 1
ATOM 745 C CA . ASP A 1 92 ? 24.492 6.535 -19.245 1.00 64.25 92 ASP A CA 1
ATOM 746 C C . ASP A 1 92 ? 24.756 7.630 -20.285 1.00 64.25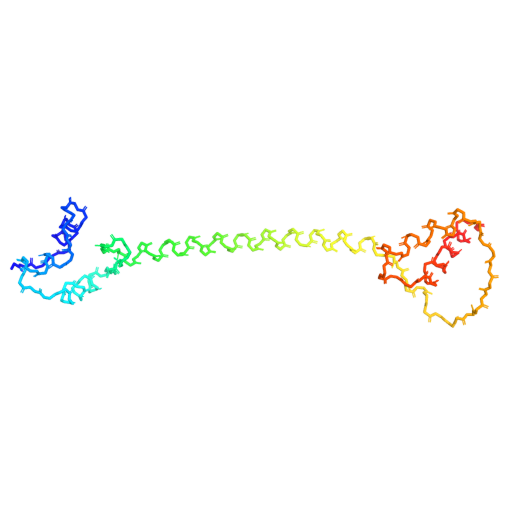 92 ASP A C 1
ATOM 748 O O . ASP A 1 92 ? 25.514 7.458 -21.236 1.00 64.25 92 ASP A O 1
ATOM 752 N N . LEU A 1 93 ? 24.049 8.751 -20.134 1.00 64.50 93 LEU A N 1
ATOM 753 C CA . LEU A 1 93 ? 24.153 9.921 -21.008 1.00 64.50 93 LEU A CA 1
ATOM 754 C C . LEU A 1 93 ? 25.113 10.984 -20.450 1.00 64.50 93 LEU A C 1
ATOM 756 O O . LEU A 1 93 ? 25.106 12.121 -20.924 1.00 64.50 93 LEU A O 1
ATOM 760 N N . SER A 1 94 ? 25.927 10.648 -19.441 1.00 62.28 94 SER A N 1
ATOM 761 C CA . SER A 1 94 ? 26.899 11.578 -18.843 1.00 62.28 94 SER A CA 1
ATOM 762 C C . SER A 1 94 ? 27.926 12.117 -19.853 1.00 62.28 94 SER A C 1
ATOM 764 O O . SER A 1 94 ? 28.416 13.236 -19.694 1.00 62.28 94 SER A O 1
ATOM 766 N N . LEU A 1 95 ? 28.166 11.376 -20.940 1.00 59.75 95 LEU A N 1
ATOM 767 C CA . LEU A 1 95 ? 29.081 11.725 -22.034 1.00 59.75 95 LEU A CA 1
ATOM 768 C C . LEU A 1 95 ? 28.552 12.840 -22.963 1.00 59.75 95 LEU A C 1
ATOM 770 O O . LEU A 1 95 ? 29.319 13.481 -23.669 1.00 59.75 95 LEU A O 1
ATOM 774 N N . CYS A 1 96 ? 27.250 13.146 -22.947 1.00 60.31 96 CYS A N 1
ATOM 775 C CA . CYS A 1 96 ? 26.616 14.068 -23.907 1.00 60.31 96 CYS A CA 1
ATOM 776 C C . CYS A 1 96 ? 26.613 15.553 -23.468 1.00 60.31 96 CYS A C 1
ATOM 778 O O . CYS A 1 96 ? 25.724 16.319 -23.863 1.00 60.31 96 CYS A O 1
ATOM 780 N N . THR A 1 97 ? 27.560 15.963 -22.616 1.00 60.34 97 THR A N 1
ATOM 781 C CA . THR A 1 97 ? 27.578 17.289 -21.959 1.00 60.34 97 THR A CA 1
ATOM 782 C C . THR A 1 97 ? 28.396 18.363 -22.687 1.00 60.34 97 THR A C 1
ATOM 784 O O . THR A 1 97 ? 28.338 19.530 -22.299 1.00 60.34 97 THR A O 1
ATOM 787 N N . GLU A 1 98 ? 29.109 18.002 -23.754 1.00 66.50 98 GLU A N 1
ATOM 788 C CA . GLU A 1 98 ? 29.975 18.913 -24.510 1.00 66.50 98 GLU A CA 1
ATOM 789 C C . GLU A 1 98 ? 29.224 19.813 -25.517 1.00 66.50 98 GLU A C 1
ATOM 791 O O . GLU A 1 98 ? 28.018 19.682 -25.761 1.00 66.50 98 GLU A O 1
ATOM 796 N N . GLU A 1 99 ? 29.960 20.766 -26.099 1.00 78.62 99 GLU A N 1
ATOM 797 C CA . GLU A 1 99 ? 29.480 21.684 -27.134 1.00 78.62 99 GLU A CA 1
ATOM 798 C C . GLU A 1 99 ? 28.909 20.927 -28.345 1.00 78.62 99 GLU A C 1
ATOM 800 O O . GLU A 1 99 ? 29.484 19.961 -28.847 1.00 78.62 99 GLU A O 1
ATOM 805 N N . ARG A 1 100 ? 27.746 21.370 -28.839 1.00 77.88 100 ARG A N 1
ATOM 806 C CA . ARG A 1 100 ? 26.999 20.655 -29.881 1.00 77.88 100 ARG A CA 1
ATOM 807 C C . ARG A 1 100 ? 27.208 21.267 -31.257 1.00 77.88 100 ARG A C 1
ATOM 809 O O . ARG A 1 100 ? 26.930 22.444 -31.471 1.00 77.88 100 ARG A O 1
ATOM 816 N N . ILE A 1 101 ? 27.572 20.421 -32.220 1.00 83.31 101 ILE A N 1
ATOM 817 C CA . ILE A 1 101 ? 27.711 20.794 -33.631 1.00 83.31 101 ILE A CA 1
ATOM 818 C C . ILE A 1 101 ? 26.588 20.152 -34.449 1.00 83.31 101 ILE A C 1
ATOM 820 O O . ILE A 1 101 ? 26.371 18.941 -34.400 1.00 83.31 101 ILE A O 1
ATOM 824 N N . GLN A 1 102 ? 25.893 20.955 -35.255 1.00 85.62 102 GLN A N 1
ATOM 825 C CA . GLN A 1 102 ? 24.870 20.457 -36.172 1.00 85.62 102 GLN A CA 1
ATOM 826 C C . GLN A 1 102 ? 25.514 19.775 -37.387 1.00 85.62 102 GLN A C 1
ATOM 828 O O . GLN A 1 102 ? 26.255 20.396 -38.149 1.00 85.62 102 GLN A O 1
ATOM 833 N N . LYS A 1 103 ? 25.174 18.503 -37.613 1.00 84.94 103 LYS A N 1
ATOM 834 C CA . LYS A 1 103 ? 25.515 17.750 -38.829 1.00 84.94 103 LYS A CA 1
ATOM 835 C C . LYS A 1 103 ? 24.278 17.042 -39.374 1.00 84.94 103 LYS A C 1
ATOM 837 O O . LYS A 1 103 ? 23.400 16.649 -38.612 1.00 84.94 103 LYS A O 1
ATOM 842 N N . SER A 1 104 ? 24.204 16.892 -40.695 1.00 88.25 104 SER A N 1
ATOM 843 C CA . SER A 1 104 ? 23.089 16.224 -41.377 1.00 88.25 104 SER A CA 1
ATOM 844 C C . SER A 1 104 ? 23.581 14.976 -42.098 1.00 88.25 104 SER A C 1
ATOM 846 O O . SER A 1 104 ? 24.527 15.046 -42.879 1.00 88.25 104 SER A O 1
ATOM 848 N N . TYR A 1 105 ? 22.912 13.849 -41.863 1.00 87.69 105 TYR A N 1
ATOM 849 C CA . TYR A 1 105 ? 23.229 12.556 -42.465 1.00 87.69 105 TYR A CA 1
ATOM 850 C C . TYR A 1 105 ? 21.976 11.937 -43.075 1.00 87.69 105 TYR A C 1
ATOM 852 O O . TYR A 1 105 ? 20.866 12.136 -42.581 1.00 87.69 105 TYR A O 1
ATOM 860 N N . LYS A 1 106 ? 22.149 11.166 -44.151 1.00 92.25 106 LYS A N 1
ATOM 861 C CA . LYS A 1 106 ? 21.061 10.375 -44.731 1.00 92.25 106 LYS A CA 1
ATOM 862 C C . LYS A 1 106 ? 21.012 9.015 -44.043 1.00 92.25 106 LYS A C 1
ATOM 864 O O . LYS A 1 106 ? 22.027 8.332 -43.960 1.00 92.25 106 LYS A O 1
ATOM 869 N N . LEU A 1 107 ? 19.825 8.627 -43.589 1.00 91.19 107 LEU A N 1
ATOM 870 C CA . LEU A 1 107 ? 19.547 7.299 -43.048 1.00 91.19 107 LEU A CA 1
ATOM 871 C C . LEU A 1 107 ? 18.726 6.495 -44.053 1.00 91.19 107 LEU A C 1
ATOM 873 O O . LEU A 1 107 ? 17.985 7.058 -44.863 1.00 91.19 107 LEU A O 1
ATOM 877 N N . SER A 1 108 ? 18.838 5.169 -43.989 1.00 94.81 108 SER A N 1
ATOM 878 C CA . SER A 1 108 ? 17.912 4.306 -44.716 1.00 94.81 108 SER A CA 1
ATOM 879 C C . SER A 1 108 ? 16.492 4.511 -44.175 1.00 94.81 108 SER A C 1
ATOM 881 O O . SER A 1 108 ? 16.293 4.729 -42.976 1.00 94.81 108 SER A O 1
ATOM 883 N N . LYS A 1 109 ? 15.495 4.421 -45.061 1.00 94.12 109 LYS A N 1
ATOM 884 C CA . LYS A 1 109 ? 14.082 4.623 -44.708 1.00 94.12 109 LYS A CA 1
ATOM 885 C C . LYS A 1 109 ? 13.657 3.726 -43.538 1.00 94.12 109 LYS A C 1
ATOM 887 O O . LYS A 1 109 ? 13.131 4.213 -42.545 1.00 94.12 109 LYS A O 1
ATOM 892 N N . THR A 1 110 ? 13.979 2.438 -43.621 1.00 94.88 110 THR A N 1
ATOM 893 C CA . THR A 1 110 ? 13.627 1.444 -42.600 1.00 94.88 110 THR A CA 1
ATOM 894 C C . THR A 1 110 ? 14.267 1.737 -41.242 1.00 94.88 110 THR A C 1
ATOM 896 O O . THR A 1 110 ? 13.613 1.585 -40.214 1.00 94.88 110 THR A O 1
ATOM 899 N N . THR A 1 111 ? 15.532 2.167 -41.203 1.00 92.00 111 THR A N 1
ATOM 900 C CA . THR A 1 111 ? 16.198 2.512 -39.937 1.00 92.00 111 THR A CA 1
ATOM 901 C C . THR A 1 111 ? 15.625 3.796 -39.345 1.00 92.00 111 THR A C 1
ATOM 903 O O . THR A 1 111 ? 15.419 3.860 -38.136 1.00 92.00 111 THR A O 1
ATOM 906 N N . ALA A 1 112 ? 15.309 4.792 -40.177 1.00 92.19 112 ALA A N 1
ATOM 907 C CA . ALA A 1 112 ? 14.694 6.037 -39.723 1.00 92.19 112 ALA A CA 1
ATOM 908 C C . ALA A 1 112 ? 13.304 5.806 -39.107 1.00 92.19 112 ALA A C 1
ATOM 910 O O . ALA A 1 112 ? 12.992 6.393 -38.072 1.00 92.19 112 ALA A O 1
ATOM 911 N N . GLU A 1 113 ? 12.490 4.927 -39.696 1.00 95.38 113 GLU A N 1
ATOM 912 C CA . GLU A 1 113 ? 11.170 4.554 -39.170 1.00 95.38 113 GLU A CA 1
ATOM 913 C C . GLU A 1 113 ? 11.287 3.842 -37.816 1.00 95.38 113 GLU A C 1
ATOM 915 O O . GLU A 1 113 ? 10.682 4.287 -36.841 1.00 95.38 113 GLU A O 1
ATOM 920 N N . LYS A 1 114 ? 12.143 2.814 -37.724 1.00 94.12 114 LYS A N 1
ATOM 921 C CA . LYS A 1 114 ? 12.396 2.079 -36.471 1.00 94.12 114 LYS A CA 1
ATOM 922 C C . LYS A 1 114 ? 12.931 2.982 -35.363 1.00 94.12 114 LYS A C 1
ATOM 924 O O . LYS A 1 114 ? 12.477 2.908 -34.226 1.00 94.12 114 LYS A O 1
ATOM 929 N N . PHE A 1 115 ? 13.883 3.853 -35.690 1.00 93.94 115 PHE A N 1
ATOM 930 C CA . PHE A 1 115 ? 14.447 4.793 -34.725 1.00 93.94 115 PHE A CA 1
ATOM 931 C C . PHE A 1 115 ? 13.406 5.821 -34.268 1.00 93.94 115 PHE A C 1
ATOM 933 O O . PHE A 1 115 ? 13.319 6.138 -33.086 1.00 93.94 115 PHE A O 1
ATOM 940 N N . SER A 1 116 ? 12.561 6.298 -35.184 1.00 91.69 116 SER A N 1
ATOM 941 C CA . SER A 1 116 ? 11.469 7.216 -34.845 1.00 91.69 116 SER A CA 1
ATOM 942 C C . SER A 1 116 ? 10.443 6.570 -33.915 1.00 91.69 116 SER A C 1
ATOM 944 O O . SER A 1 116 ? 9.951 7.226 -32.999 1.00 91.69 116 SER A O 1
ATOM 946 N N . GLU A 1 117 ? 10.113 5.296 -34.134 1.00 94.25 117 GLU A N 1
ATOM 947 C CA . GLU A 1 117 ? 9.238 4.524 -33.248 1.00 94.25 117 GLU A CA 1
ATOM 948 C C . GLU A 1 117 ? 9.865 4.324 -31.865 1.00 94.25 117 GLU A C 1
ATOM 950 O O . GLU A 1 117 ? 9.220 4.594 -30.854 1.00 94.25 117 GLU A O 1
ATOM 955 N N . TYR A 1 118 ? 11.151 3.972 -31.814 1.00 92.06 118 TYR A N 1
ATOM 956 C CA . TYR A 1 118 ? 11.899 3.864 -30.564 1.00 92.06 118 TYR A CA 1
ATOM 957 C C . TYR A 1 118 ? 11.867 5.175 -29.759 1.00 92.06 118 TYR A C 1
ATOM 959 O O . TYR A 1 118 ? 11.487 5.181 -28.590 1.00 92.06 118 TYR A O 1
ATOM 967 N N . CYS A 1 119 ? 12.153 6.316 -30.394 1.00 89.81 119 CYS A N 1
ATOM 968 C CA . CYS A 1 119 ? 12.115 7.630 -29.743 1.00 89.81 119 CYS A CA 1
ATOM 969 C C . CYS A 1 119 ? 10.714 8.025 -29.238 1.00 89.81 119 CYS A C 1
ATOM 971 O O . CYS A 1 119 ? 10.599 8.749 -28.250 1.00 89.81 119 CYS A O 1
ATOM 973 N N . LYS A 1 120 ? 9.632 7.561 -29.881 1.00 91.25 120 LYS A N 1
ATOM 974 C CA . LYS A 1 120 ? 8.259 7.806 -29.395 1.00 91.25 120 LYS A CA 1
ATOM 975 C C . LYS A 1 120 ? 7.967 7.066 -28.092 1.00 91.25 120 LYS A C 1
ATOM 977 O O . LYS A 1 120 ? 7.219 7.604 -27.271 1.00 91.25 120 LYS A O 1
ATOM 982 N N . ASN A 1 121 ? 8.547 5.876 -27.937 1.00 89.75 121 ASN A N 1
ATOM 983 C CA . ASN A 1 121 ? 8.382 5.010 -26.773 1.00 89.75 121 ASN A CA 1
ATOM 984 C C . ASN A 1 121 ? 9.336 5.372 -25.622 1.00 89.75 121 ASN A C 1
ATOM 986 O O . ASN A 1 121 ? 9.049 5.021 -24.484 1.00 89.75 121 ASN A O 1
ATOM 990 N N . HIS A 1 122 ? 10.408 6.122 -25.904 1.00 85.38 122 HIS A N 1
ATOM 991 C CA . HIS A 1 122 ? 11.435 6.524 -24.936 1.00 85.38 122 HIS A CA 1
ATOM 992 C C . HIS A 1 122 ? 11.626 8.048 -24.886 1.00 85.38 122 HIS A C 1
ATOM 994 O O . HIS A 1 122 ? 12.667 8.587 -25.270 1.00 85.38 122 HIS A O 1
ATOM 1000 N N . ARG A 1 123 ? 10.590 8.766 -24.434 1.00 84.31 123 ARG A N 1
ATOM 1001 C CA . ARG A 1 123 ? 10.565 10.245 -24.394 1.00 84.31 123 ARG A CA 1
ATOM 1002 C C . ARG A 1 123 ? 11.461 10.853 -23.315 1.00 84.31 123 ARG A C 1
ATOM 1004 O O . ARG A 1 123 ? 11.695 12.058 -23.322 1.00 84.31 123 ARG A O 1
ATOM 1011 N N . GLU A 1 124 ? 11.932 10.035 -22.382 1.00 81.50 124 GLU A N 1
ATOM 1012 C CA . GLU A 1 124 ? 12.884 10.395 -21.336 1.00 81.50 124 GLU A CA 1
ATOM 1013 C C . GLU A 1 124 ? 14.273 10.758 -21.884 1.00 81.50 124 GLU A C 1
ATOM 1015 O O . GLU A 1 124 ? 15.042 11.430 -21.195 1.00 81.50 124 GLU A O 1
ATOM 1020 N N . TYR A 1 125 ? 14.583 10.361 -23.123 1.00 84.31 125 TYR A N 1
ATOM 1021 C CA . TYR A 1 125 ? 15.854 10.641 -23.782 1.00 84.31 125 TYR A CA 1
ATOM 1022 C C . TYR A 1 125 ? 15.690 11.652 -24.915 1.00 84.31 125 TYR A C 1
ATOM 1024 O O . TYR A 1 125 ? 14.712 11.635 -25.667 1.00 84.31 125 TYR A O 1
ATOM 1032 N N . ARG A 1 126 ? 16.684 12.529 -25.093 1.00 85.06 126 ARG A N 1
ATOM 1033 C CA . ARG A 1 126 ? 16.726 13.395 -26.274 1.00 85.06 126 ARG A CA 1
ATOM 1034 C C . ARG A 1 126 ? 17.246 12.584 -27.451 1.00 85.06 126 ARG A C 1
ATOM 1036 O O . ARG A 1 126 ? 18.258 11.900 -27.347 1.00 85.06 126 ARG A O 1
ATOM 1043 N N . VAL A 1 127 ? 16.600 12.736 -28.604 1.00 87.88 127 VAL A N 1
ATOM 1044 C CA . VAL A 1 127 ? 16.987 12.060 -29.856 1.00 87.88 127 VAL A CA 1
ATOM 1045 C C . VAL A 1 127 ? 18.468 12.279 -30.191 1.00 87.88 127 VAL A C 1
ATOM 1047 O O . VAL A 1 127 ? 19.139 11.364 -30.648 1.00 87.88 127 VAL A O 1
ATOM 1050 N N . GLN A 1 128 ? 18.982 13.484 -29.933 1.00 85.81 128 GLN A N 1
ATOM 1051 C CA . GLN A 1 128 ? 20.385 13.835 -30.163 1.00 85.81 128 GLN A CA 1
ATOM 1052 C C . GLN A 1 128 ? 21.339 13.027 -29.273 1.00 85.81 128 GLN A C 1
ATOM 1054 O O . GLN A 1 128 ? 22.335 12.528 -29.781 1.00 85.81 128 GLN A O 1
ATOM 1059 N N . ASP A 1 129 ? 21.005 12.838 -27.993 1.00 85.69 129 ASP A N 1
ATOM 1060 C CA . ASP A 1 129 ? 21.837 12.088 -27.044 1.00 85.69 129 ASP A CA 1
ATOM 1061 C C . ASP A 1 129 ? 21.889 10.596 -27.430 1.00 85.69 129 ASP A C 1
ATOM 1063 O O . ASP A 1 129 ? 22.947 9.972 -27.396 1.00 85.69 129 ASP A O 1
ATOM 1067 N N . LEU A 1 130 ? 20.767 10.040 -27.908 1.00 88.50 130 LEU A N 1
ATOM 1068 C CA . LEU A 1 130 ? 20.712 8.674 -28.447 1.00 88.50 130 LEU A CA 1
ATOM 1069 C C . LEU A 1 130 ? 21.589 8.501 -29.695 1.00 88.50 130 LEU A C 1
ATOM 1071 O O . LEU A 1 130 ? 22.235 7.467 -29.858 1.00 88.50 130 LEU A O 1
ATOM 1075 N N . ILE A 1 131 ? 21.609 9.503 -30.581 1.00 89.75 131 ILE A N 1
ATOM 1076 C CA . ILE A 1 131 ? 22.450 9.487 -31.786 1.00 89.75 131 ILE A CA 1
ATOM 1077 C C . ILE A 1 131 ? 23.929 9.550 -31.400 1.00 89.75 131 ILE A C 1
ATOM 1079 O O . ILE A 1 131 ? 24.712 8.757 -31.918 1.00 89.75 131 ILE A O 1
ATOM 1083 N N . THR A 1 132 ? 24.308 10.460 -30.498 1.00 87.88 132 THR A N 1
ATOM 1084 C CA . THR A 1 132 ? 25.691 10.585 -30.015 1.00 87.88 132 THR A CA 1
ATOM 1085 C C . THR A 1 132 ? 26.170 9.273 -29.406 1.00 87.88 132 THR A C 1
ATOM 1087 O O . THR A 1 132 ? 27.182 8.736 -29.851 1.00 87.88 132 THR A O 1
ATOM 1090 N N . LEU A 1 133 ? 25.390 8.695 -28.488 1.00 87.88 133 LEU A N 1
ATOM 1091 C CA . LEU A 1 133 ? 25.728 7.430 -27.842 1.00 87.88 133 LEU A CA 1
ATOM 1092 C C . LEU A 1 133 ? 25.904 6.289 -28.855 1.00 87.88 133 LEU A C 1
ATOM 1094 O O . LEU A 1 133 ? 26.867 5.530 -28.778 1.00 87.88 133 LEU A O 1
ATOM 1098 N N . ALA A 1 134 ? 24.995 6.169 -29.827 1.00 88.88 134 ALA A N 1
ATOM 1099 C CA . ALA A 1 134 ? 25.080 5.129 -30.849 1.00 88.88 134 ALA A CA 1
ATOM 1100 C C . ALA A 1 134 ? 26.347 5.264 -31.712 1.00 88.88 134 ALA A C 1
ATOM 1102 O O . ALA A 1 134 ? 26.956 4.256 -32.077 1.00 88.88 134 ALA A O 1
ATOM 1103 N N . LEU A 1 135 ? 26.750 6.496 -32.037 1.00 89.31 135 LEU A N 1
ATOM 1104 C CA . LEU A 1 135 ? 27.972 6.763 -32.793 1.00 89.31 135 LEU A CA 1
ATOM 1105 C C . LEU A 1 135 ? 29.224 6.449 -31.971 1.00 89.31 135 LEU A C 1
ATOM 1107 O O . LEU A 1 135 ? 30.129 5.802 -32.493 1.00 89.31 135 LEU A O 1
ATOM 1111 N N . GLU A 1 136 ? 29.276 6.860 -30.704 1.00 87.25 136 GLU A N 1
ATOM 1112 C CA . GLU A 1 136 ? 30.406 6.573 -29.813 1.00 87.25 136 GLU A CA 1
ATOM 1113 C C . GLU A 1 136 ? 30.595 5.073 -29.603 1.00 87.25 136 GLU A C 1
ATOM 1115 O O . GLU A 1 136 ? 31.686 4.562 -29.853 1.00 87.25 136 GLU A O 1
ATOM 1120 N N . GLN A 1 137 ? 29.523 4.345 -29.272 1.00 87.06 137 GLN A N 1
ATOM 1121 C CA . GLN A 1 137 ? 29.568 2.887 -29.122 1.00 87.06 137 GLN A CA 1
ATOM 1122 C C . GLN A 1 137 ? 30.011 2.190 -30.411 1.00 87.06 137 GLN A C 1
ATOM 1124 O O . GLN A 1 137 ? 30.782 1.229 -30.376 1.00 87.06 137 GLN A O 1
ATOM 1129 N N . PHE A 1 138 ? 29.532 2.660 -31.568 1.00 91.44 138 PHE A N 1
ATOM 1130 C CA . PHE A 1 138 ? 29.949 2.109 -32.852 1.00 91.44 138 PHE A CA 1
ATOM 1131 C C . PHE A 1 138 ? 31.439 2.359 -33.112 1.00 91.44 138 PHE A C 1
ATOM 1133 O O . PHE A 1 138 ? 32.138 1.439 -33.531 1.00 91.44 138 PHE A O 1
ATOM 1140 N N . MET A 1 139 ? 31.9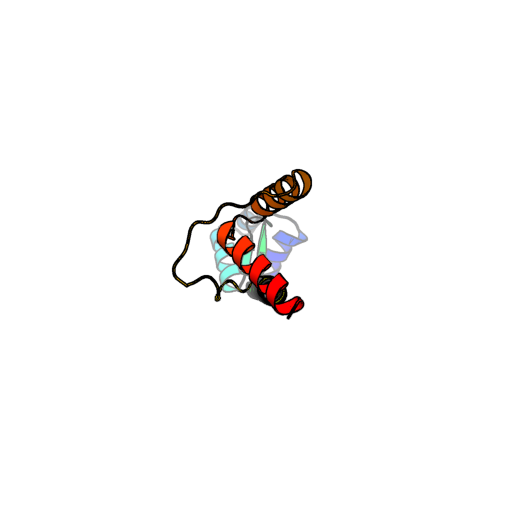41 3.570 -32.859 1.00 90.88 139 MET A N 1
ATOM 1141 C CA . MET A 1 139 ? 33.356 3.900 -33.052 1.00 90.88 139 MET A CA 1
ATOM 1142 C C . MET A 1 139 ? 34.261 3.145 -32.077 1.00 90.88 139 MET A C 1
ATOM 1144 O O . MET A 1 139 ? 35.308 2.659 -32.486 1.00 90.88 139 MET A O 1
ATOM 1148 N N . GLU A 1 140 ? 33.866 3.014 -30.811 1.00 89.25 140 GLU A N 1
ATOM 1149 C CA . GLU A 1 140 ? 34.632 2.287 -29.799 1.00 89.25 140 GLU A CA 1
ATOM 1150 C C . GLU A 1 140 ? 34.721 0.791 -30.113 1.00 89.25 140 GLU A C 1
ATOM 1152 O O . GLU A 1 140 ? 35.798 0.208 -30.036 1.00 89.25 140 GLU A O 1
ATOM 1157 N N . LYS A 1 141 ? 33.616 0.177 -30.552 1.00 91.44 141 LYS A N 1
ATOM 1158 C CA . LYS A 1 141 ? 33.576 -1.244 -30.924 1.00 91.44 141 LYS A CA 1
ATOM 1159 C C . LYS A 1 141 ? 34.410 -1.584 -32.167 1.00 91.44 141 LYS A C 1
ATOM 1161 O O . LYS A 1 141 ? 34.764 -2.745 -32.352 1.00 91.44 141 LYS A O 1
ATOM 1166 N N . ASN A 1 142 ? 34.66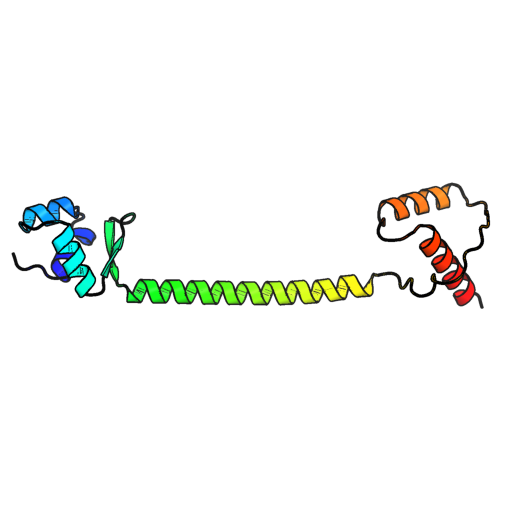6 -0.609 -33.038 1.00 84.88 142 ASN A N 1
ATOM 1167 C CA . ASN A 1 142 ? 35.385 -0.796 -34.303 1.00 84.88 142 ASN A CA 1
ATOM 1168 C C . ASN A 1 142 ? 36.766 -0.108 -34.315 1.00 84.88 142 ASN A C 1
ATOM 1170 O O . ASN A 1 142 ? 37.295 0.162 -35.395 1.00 84.88 142 ASN A O 1
ATOM 1174 N N . LYS A 1 143 ? 37.321 0.206 -33.139 1.00 74.25 143 LYS A N 1
ATOM 1175 C CA . LYS A 1 143 ? 38.726 0.606 -32.972 1.00 74.25 143 LYS A CA 1
ATOM 1176 C C . LYS A 1 143 ? 39.652 -0.603 -33.044 1.00 74.25 143 LYS A C 1
ATOM 1178 O O . LYS A 1 143 ? 40.760 -0.421 -33.592 1.00 74.25 143 LYS A O 1
#

Sequence (143 aa):
MSLSVEKINNALVLQGITLQNLAEEADVTKKEIISFMREEGFTYDFEEGFFIKSDDLQQDLLQRVKELEKQQKEILELLSNTNTIKKENKLDLSLCTEERIQKSYKLSKTTAEKFSEYCKNHREYRVQDLITLALEQFMEKNK

Secondary structure (DSSP, 8-state):
----HHHHHIIIIIS---HHHHHHHHTS-HHHHHHHHHHTTEEE-TTT-SEEEHHHHHHHHHHHHHHHHHHHHHHHHHHHHHHHHHHHTS---GGGGSPP--------HHHHHHHHHHHHH-TTS-HHHHHHHHHHHHHHHT-